Protein AF-A0A376VEA8-F1 (afdb_monomer)

Secondary structure (DSSP, 8-state):
--HHHHHHHHHHHHHHHHHHHHHHHHHHHHHT-HHHHHHHHHHHHHHHHHHHHHHHHHHHHHHHHHHHHT--HHHHHHHHHHHHHHHHHHHHHHHHHHHHHHTT-TTHHHHHHHHHHHHHHHHTS-----THHHHHHHHHHSTTT--

Structure (mmCIF, N/CA/C/O backbone):
data_AF-A0A376VEA8-F1
#
_entry.id   AF-A0A376VEA8-F1
#
loop_
_atom_site.group_PDB
_atom_site.id
_atom_site.type_symbol
_atom_site.label_atom_id
_atom_site.label_alt_id
_atom_site.label_comp_id
_atom_site.label_asym_id
_atom_site.label_entity_id
_atom_site.label_seq_id
_atom_site.pdbx_PDB_ins_code
_atom_site.Cartn_x
_atom_site.Cartn_y
_atom_site.Cartn_z
_atom_site.occupancy
_atom_site.B_iso_or_equiv
_atom_site.auth_seq_id
_atom_site.auth_comp_id
_atom_site.auth_asym_id
_atom_site.auth_atom_id
_atom_site.pdbx_PDB_model_num
ATOM 1 N N . MET A 1 1 ? 2.016 6.533 20.603 1.00 50.91 1 MET A N 1
ATOM 2 C CA . MET A 1 1 ? 3.055 7.188 19.781 1.00 50.91 1 MET A CA 1
ATOM 3 C C . MET A 1 1 ? 2.442 8.414 19.131 1.00 50.91 1 MET A C 1
ATOM 5 O O . MET A 1 1 ? 1.332 8.314 18.624 1.00 50.91 1 MET A O 1
ATOM 9 N N . THR A 1 2 ? 3.102 9.569 19.203 1.00 71.00 2 THR A N 1
ATOM 10 C CA . THR A 1 2 ? 2.600 10.813 18.597 1.00 71.00 2 THR A CA 1
ATOM 11 C C . THR A 1 2 ? 2.538 10.663 17.076 1.00 71.00 2 THR A C 1
ATOM 13 O O . THR A 1 2 ? 3.474 10.131 16.483 1.00 71.00 2 THR A O 1
ATOM 16 N N . MET A 1 3 ? 1.473 11.168 16.439 1.00 63.94 3 MET A N 1
ATOM 17 C CA . MET A 1 3 ? 1.253 11.129 14.977 1.00 63.94 3 MET A CA 1
ATOM 18 C C . MET A 1 3 ? 2.487 11.518 14.156 1.00 63.94 3 MET A C 1
ATOM 20 O O . MET A 1 3 ? 2.781 10.916 13.129 1.00 63.94 3 MET A O 1
ATOM 24 N N . LYS A 1 4 ? 3.247 12.497 14.654 1.00 68.69 4 LYS A N 1
ATOM 25 C CA . LYS A 1 4 ? 4.478 12.996 14.032 1.00 68.69 4 LYS A CA 1
ATOM 26 C C . LYS A 1 4 ? 5.575 11.931 13.937 1.00 68.69 4 LYS A C 1
ATOM 28 O O . LYS A 1 4 ? 6.300 11.886 12.955 1.00 68.69 4 LYS A O 1
ATOM 33 N N . GLN A 1 5 ? 5.682 11.067 14.941 1.00 73.06 5 GLN A N 1
ATOM 34 C CA . GLN A 1 5 ? 6.723 10.045 15.021 1.00 73.06 5 GLN A CA 1
ATOM 35 C C . GLN A 1 5 ? 6.391 8.855 14.113 1.00 73.06 5 GLN A C 1
ATOM 37 O O . GLN A 1 5 ? 7.259 8.361 13.406 1.00 73.06 5 GLN A O 1
ATOM 42 N N . ALA A 1 6 ? 5.119 8.454 14.067 1.00 68.94 6 ALA A N 1
ATOM 43 C CA . ALA A 1 6 ? 4.630 7.442 13.133 1.00 68.94 6 ALA A CA 1
ATOM 44 C C . ALA A 1 6 ? 4.777 7.883 11.664 1.00 68.94 6 ALA A C 1
ATOM 46 O O . ALA A 1 6 ? 5.249 7.112 10.831 1.00 68.94 6 ALA A O 1
ATOM 47 N N . ALA A 1 7 ? 4.444 9.143 11.362 1.00 75.44 7 ALA A N 1
ATOM 48 C CA . ALA A 1 7 ? 4.639 9.714 10.033 1.00 75.44 7 ALA A CA 1
ATOM 49 C C . ALA A 1 7 ? 6.125 9.777 9.645 1.00 75.44 7 ALA A C 1
ATOM 51 O O . ALA A 1 7 ? 6.470 9.426 8.521 1.00 75.44 7 ALA A O 1
ATOM 52 N N . ALA A 1 8 ? 7.008 10.157 10.577 1.00 82.94 8 ALA A N 1
ATOM 53 C CA . ALA A 1 8 ? 8.449 10.178 10.333 1.00 82.94 8 ALA A CA 1
ATOM 54 C C . ALA A 1 8 ? 8.997 8.782 9.997 1.00 82.94 8 ALA A C 1
ATOM 56 O O . ALA A 1 8 ? 9.738 8.640 9.031 1.00 82.94 8 ALA A O 1
ATOM 57 N N . TRP A 1 9 ? 8.589 7.743 10.734 1.00 78.75 9 TRP A N 1
ATOM 58 C CA . TRP A 1 9 ? 9.010 6.369 10.446 1.00 78.75 9 TRP A CA 1
ATOM 59 C C . TRP A 1 9 ? 8.500 5.871 9.090 1.00 78.75 9 TRP A C 1
ATOM 61 O O . TRP A 1 9 ? 9.283 5.326 8.321 1.00 78.75 9 TRP A O 1
ATOM 71 N N . SER A 1 10 ? 7.233 6.115 8.746 1.00 74.38 10 SER A N 1
ATOM 72 C CA . SER A 1 10 ? 6.700 5.760 7.422 1.00 74.38 10 SER A CA 1
ATOM 73 C C . SER A 1 10 ? 7.444 6.485 6.292 1.00 74.38 10 SER A C 1
ATOM 75 O O . SER A 1 10 ? 7.820 5.861 5.301 1.00 74.38 10 SER A O 1
ATOM 77 N N . LEU A 1 11 ? 7.745 7.775 6.473 1.00 84.44 11 LEU A N 1
ATOM 78 C CA . LEU A 1 11 ? 8.506 8.559 5.502 1.00 84.44 11 LEU A CA 1
ATOM 79 C C . LEU A 1 11 ? 9.921 8.001 5.303 1.00 84.44 11 LEU A C 1
ATOM 81 O O . LEU A 1 11 ? 10.384 7.929 4.167 1.00 84.44 11 LEU A O 1
ATOM 85 N N . VAL A 1 12 ? 10.595 7.580 6.378 1.00 88.50 12 VAL A N 1
ATOM 86 C CA . VAL A 1 12 ? 11.934 6.971 6.305 1.00 88.50 12 VAL A CA 1
ATOM 87 C C . VAL A 1 12 ? 11.912 5.716 5.432 1.00 88.50 12 VAL A C 1
ATOM 89 O O . VAL A 1 12 ? 12.736 5.599 4.530 1.00 88.50 12 VAL A O 1
ATOM 92 N N . TRP A 1 13 ? 10.946 4.818 5.632 1.00 84.06 13 TRP A N 1
ATOM 93 C CA . TRP A 1 13 ? 10.839 3.578 4.853 1.00 84.06 13 TRP A CA 1
ATOM 94 C C . TRP A 1 13 ? 10.481 3.814 3.382 1.00 84.06 13 TRP A C 1
ATOM 96 O O . TRP A 1 13 ? 11.050 3.172 2.494 1.00 84.06 13 TRP A O 1
ATOM 106 N N . VAL A 1 14 ? 9.585 4.765 3.104 1.00 86.81 14 VAL A N 1
ATOM 107 C CA . VAL A 1 14 ? 9.254 5.164 1.726 1.00 86.81 14 VAL A CA 1
ATOM 108 C C . VAL A 1 14 ? 10.476 5.772 1.041 1.00 86.81 14 VAL A C 1
ATOM 110 O O . VAL A 1 14 ? 10.823 5.378 -0.070 1.00 86.81 14 VAL A O 1
A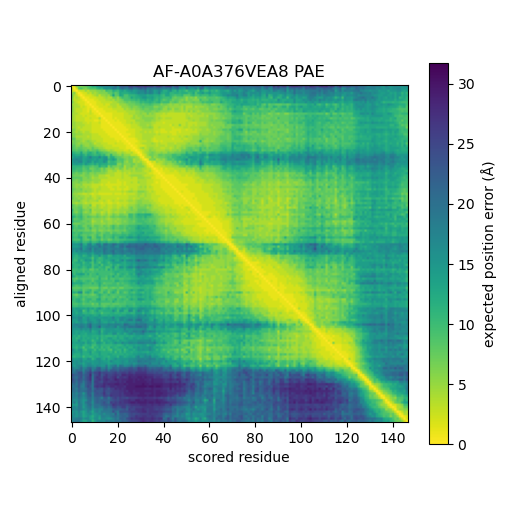TOM 113 N N . THR A 1 15 ? 11.178 6.678 1.721 1.00 88.06 15 THR A N 1
ATOM 114 C CA . THR A 1 15 ? 12.380 7.330 1.183 1.00 88.06 15 THR A CA 1
ATOM 115 C C . THR A 1 15 ? 13.491 6.315 0.934 1.00 88.06 15 THR A C 1
ATOM 117 O O . THR A 1 15 ? 14.127 6.362 -0.112 1.00 88.06 15 THR A O 1
ATOM 120 N N . LEU A 1 16 ? 13.690 5.352 1.839 1.00 91.38 16 LEU A N 1
ATOM 121 C CA . LEU A 1 16 ? 14.659 4.270 1.663 1.00 91.38 16 LEU A CA 1
ATOM 122 C C . LEU A 1 16 ? 14.338 3.409 0.432 1.00 91.38 16 LEU A C 1
ATOM 124 O O . LEU A 1 16 ? 15.235 3.092 -0.345 1.00 91.38 16 LEU A O 1
ATOM 128 N N . SER A 1 17 ? 13.061 3.083 0.221 1.00 88.25 17 SER A N 1
ATOM 129 C CA . SER A 1 17 ? 12.609 2.294 -0.935 1.00 88.25 17 SER A CA 1
ATOM 130 C C . SER A 1 17 ? 12.810 3.050 -2.255 1.00 88.25 17 SER A C 1
ATOM 132 O O . SER A 1 17 ? 13.251 2.470 -3.246 1.00 88.25 17 SER A O 1
ATOM 134 N N . LEU A 1 18 ? 12.548 4.361 -2.262 1.00 89.75 18 LEU A N 1
ATOM 135 C CA . LEU A 1 18 ? 12.784 5.228 -3.421 1.00 89.75 18 LEU A CA 1
ATOM 136 C C . LEU A 1 18 ? 14.276 5.425 -3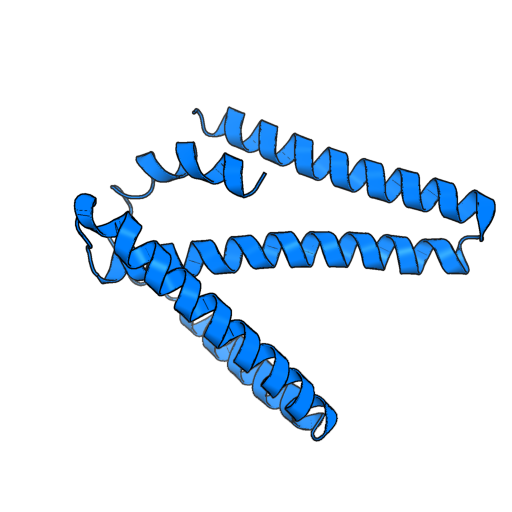.706 1.00 89.75 18 LEU A C 1
ATOM 138 O O . LEU A 1 18 ? 14.685 5.394 -4.864 1.00 89.75 18 LEU A O 1
ATOM 142 N N . LEU A 1 19 ? 15.101 5.582 -2.668 1.00 92.81 19 LEU A N 1
ATOM 143 C CA . LEU A 1 19 ? 16.556 5.657 -2.809 1.00 92.81 19 LEU A CA 1
ATOM 144 C C . LEU A 1 19 ? 17.124 4.359 -3.380 1.00 92.81 19 LEU A C 1
ATOM 146 O O . LEU A 1 19 ? 17.972 4.407 -4.266 1.00 92.81 19 LEU A O 1
ATOM 150 N N . PHE A 1 20 ? 16.627 3.207 -2.924 1.00 91.56 20 PHE A N 1
ATOM 151 C CA . PHE A 1 20 ? 16.996 1.921 -3.501 1.00 91.56 20 PHE A CA 1
ATOM 152 C C . PHE A 1 20 ? 16.582 1.825 -4.974 1.00 91.56 20 PHE A C 1
ATOM 154 O O . PHE A 1 20 ? 17.397 1.426 -5.796 1.00 91.56 20 PHE A O 1
ATOM 161 N N . ASN A 1 21 ? 15.366 2.247 -5.336 1.00 90.62 21 ASN A N 1
ATOM 162 C CA . ASN A 1 21 ? 14.924 2.261 -6.733 1.00 90.62 21 ASN A CA 1
ATOM 163 C C . ASN A 1 21 ? 15.793 3.174 -7.617 1.00 90.62 21 ASN A C 1
ATOM 165 O O . ASN A 1 21 ? 16.159 2.781 -8.722 1.00 90.62 21 ASN A O 1
ATOM 169 N N . ALA A 1 22 ? 16.180 4.351 -7.119 1.00 89.38 22 ALA A N 1
ATOM 170 C CA . ALA A 1 22 ? 17.071 5.269 -7.826 1.00 89.38 22 ALA A CA 1
ATOM 171 C C . ALA A 1 22 ? 18.497 4.708 -7.967 1.00 89.38 22 ALA A C 1
ATOM 173 O O . ALA A 1 22 ? 19.093 4.805 -9.038 1.00 89.38 22 ALA A O 1
ATOM 174 N N . ALA A 1 23 ? 19.032 4.078 -6.916 1.00 89.75 23 ALA A N 1
ATOM 175 C CA . ALA A 1 23 ? 20.330 3.408 -6.957 1.00 89.75 23 ALA A CA 1
ATOM 176 C C . ALA A 1 23 ? 20.316 2.201 -7.908 1.00 89.75 23 ALA A C 1
ATOM 178 O O . ALA A 1 23 ? 21.258 2.010 -8.674 1.00 89.75 23 ALA A O 1
ATOM 179 N N . PHE A 1 24 ? 19.229 1.428 -7.903 1.00 88.62 24 PHE A N 1
ATOM 180 C CA . PHE A 1 24 ? 18.985 0.331 -8.834 1.00 88.62 24 PHE A CA 1
ATOM 181 C C . PHE A 1 24 ? 18.944 0.852 -10.273 1.00 88.62 24 PHE A C 1
ATOM 183 O O . PHE A 1 24 ? 19.692 0.374 -11.116 1.00 88.62 24 PHE A O 1
ATOM 190 N N . TRP A 1 25 ? 18.184 1.912 -10.550 1.00 87.81 25 TRP A N 1
ATOM 191 C CA . TRP A 1 25 ? 18.173 2.548 -11.868 1.00 87.81 25 TRP A CA 1
ATOM 192 C C . TRP A 1 25 ? 19.569 3.028 -12.296 1.00 87.81 25 TRP A C 1
ATOM 194 O O . TRP A 1 25 ? 20.012 2.708 -13.394 1.00 87.81 25 TRP A O 1
ATOM 204 N N . TRP A 1 26 ? 20.315 3.717 -11.425 1.00 87.06 26 TRP A N 1
ATOM 205 C CA . TRP A 1 26 ? 21.690 4.149 -11.717 1.00 87.06 26 TRP A CA 1
ATOM 206 C C . TRP A 1 26 ? 22.663 3.000 -11.972 1.00 87.06 26 TRP A C 1
ATOM 208 O O . TRP A 1 26 ? 23.565 3.149 -12.799 1.00 87.06 26 TRP A O 1
ATOM 218 N N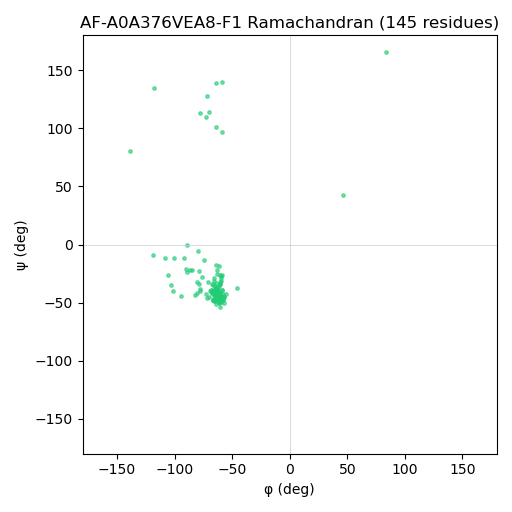 . TYR A 1 27 ? 22.503 1.875 -11.278 1.00 88.44 27 TYR A N 1
ATOM 219 C CA . TYR A 1 27 ? 23.300 0.678 -11.519 1.00 88.44 27 TYR A CA 1
ATOM 220 C C . TYR A 1 27 ? 22.988 0.088 -12.900 1.00 88.44 27 TYR A C 1
ATOM 222 O O . TYR A 1 27 ? 23.901 -0.126 -13.694 1.00 88.44 27 TYR A O 1
ATOM 230 N N . LEU A 1 28 ? 21.705 -0.068 -13.238 1.00 83.06 28 LEU A N 1
ATOM 231 C CA . LEU A 1 28 ? 21.290 -0.659 -14.511 1.00 83.06 28 LEU A CA 1
ATOM 232 C C . LEU A 1 28 ? 21.560 0.241 -15.720 1.00 83.06 28 LEU A C 1
ATOM 234 O O . LEU A 1 28 ? 21.896 -0.259 -16.793 1.00 83.06 28 LEU A O 1
ATOM 238 N N . VAL A 1 29 ? 21.493 1.565 -15.558 1.00 83.06 29 VAL A N 1
ATOM 239 C CA . VAL A 1 29 ? 21.903 2.514 -16.606 1.00 83.06 29 VAL A CA 1
ATOM 240 C C . VAL A 1 29 ? 23.381 2.337 -16.967 1.00 83.06 29 VAL A C 1
ATOM 242 O O . VAL A 1 29 ? 23.732 2.514 -18.133 1.00 83.06 29 VAL A O 1
ATOM 245 N N . GLN A 1 30 ? 24.236 1.986 -16.000 1.00 82.69 30 GLN A N 1
ATOM 246 C CA . GLN A 1 30 ? 25.671 1.789 -16.225 1.00 82.69 30 GLN A CA 1
ATOM 247 C C . GLN A 1 30 ? 26.011 0.422 -16.833 1.00 82.69 30 GLN A C 1
ATOM 249 O O . GLN A 1 30 ? 26.977 0.341 -17.588 1.00 82.69 30 GLN A O 1
ATOM 254 N N . THR A 1 31 ? 25.251 -0.636 -16.529 1.00 80.31 31 THR A N 1
ATOM 255 C CA . THR A 1 31 ? 25.551 -2.003 -16.997 1.00 80.31 31 THR A CA 1
ATOM 256 C C . THR A 1 31 ? 24.823 -2.393 -18.284 1.00 80.31 31 THR A C 1
ATOM 258 O O . THR A 1 31 ? 25.433 -2.969 -19.176 1.00 80.31 31 THR A O 1
ATOM 261 N N . GLU A 1 32 ? 23.531 -2.077 -18.391 1.00 75.06 32 GLU A N 1
ATOM 262 C CA . GLU A 1 32 ? 22.617 -2.600 -19.427 1.00 75.06 32 GLU A CA 1
ATOM 263 C C . GLU A 1 32 ? 22.042 -1.478 -20.321 1.00 75.06 32 GLU A C 1
ATOM 265 O O . GLU A 1 32 ? 21.414 -1.731 -21.350 1.00 75.06 32 GLU A O 1
ATOM 270 N N . GLY A 1 33 ? 22.268 -0.212 -19.946 1.00 78.69 33 GLY A N 1
ATOM 271 C CA . GLY A 1 33 ? 21.780 0.967 -20.659 1.00 78.69 33 GLY A CA 1
ATOM 272 C C . GLY A 1 33 ? 20.338 1.362 -20.309 1.00 78.69 33 GLY A C 1
ATOM 273 O O . GLY A 1 33 ? 19.563 0.614 -19.710 1.00 78.69 33 GLY A O 1
ATOM 274 N N . ARG A 1 34 ? 19.950 2.588 -20.692 1.00 77.81 34 ARG A N 1
ATOM 275 C CA . ARG A 1 34 ? 18.650 3.192 -20.317 1.00 77.81 34 ARG A CA 1
ATOM 276 C C . ARG A 1 34 ? 17.431 2.410 -20.813 1.00 77.81 34 ARG A C 1
ATOM 278 O O . ARG A 1 34 ? 16.428 2.355 -20.114 1.00 77.81 34 ARG A O 1
ATOM 285 N N . ALA A 1 35 ? 17.542 1.759 -21.973 1.00 79.19 35 ALA A N 1
ATOM 286 C CA . ALA A 1 35 ? 16.450 0.988 -22.574 1.00 79.19 35 ALA A CA 1
ATOM 287 C C . ALA A 1 35 ? 15.965 -0.178 -21.691 1.00 79.19 35 ALA A C 1
ATOM 289 O O . ALA A 1 35 ? 14.811 -0.585 -21.791 1.00 79.19 35 ALA A O 1
ATOM 290 N N . VAL A 1 36 ? 16.841 -0.696 -20.828 1.00 79.62 36 VAL A N 1
ATOM 291 C CA . VAL A 1 36 ? 16.569 -1.817 -19.922 1.00 79.62 36 VAL A CA 1
ATOM 292 C C . VAL A 1 36 ? 16.301 -1.286 -18.506 1.00 79.62 36 VAL A C 1
ATOM 294 O O . VAL A 1 36 ? 15.325 -1.682 -17.869 1.00 79.62 36 VAL A O 1
ATOM 297 N N . ALA A 1 37 ? 17.063 -0.276 -18.071 1.00 80.56 37 ALA A N 1
ATOM 298 C CA . ALA A 1 37 ? 16.930 0.334 -16.749 1.00 80.56 37 ALA A CA 1
ATOM 299 C C . ALA A 1 37 ? 15.567 1.007 -16.490 1.00 80.56 37 ALA A C 1
ATOM 301 O O . ALA A 1 37 ? 15.002 0.841 -15.407 1.00 80.56 37 ALA A O 1
ATOM 302 N N . ASP A 1 38 ? 15.026 1.751 -17.461 1.00 83.56 38 ASP A N 1
ATOM 303 C CA . ASP A 1 38 ? 13.752 2.470 -17.313 1.00 83.56 38 ASP A CA 1
ATOM 304 C C . ASP A 1 38 ? 12.563 1.526 -17.020 1.00 83.56 38 ASP A C 1
ATOM 306 O O . ASP A 1 38 ? 11.889 1.715 -15.999 1.00 83.56 38 ASP A O 1
ATOM 310 N N . PRO A 1 39 ? 12.292 0.475 -17.829 1.00 88.56 39 PRO A N 1
ATOM 311 C CA . PRO A 1 39 ? 11.169 -0.424 -17.566 1.00 88.56 39 PRO A CA 1
ATOM 312 C C . PRO A 1 39 ? 11.331 -1.235 -16.273 1.00 88.56 39 PRO A C 1
ATOM 314 O O . PRO A 1 39 ? 10.338 -1.528 -15.611 1.00 88.56 39 PRO A O 1
ATOM 317 N N . GLN A 1 40 ? 12.555 -1.575 -15.866 1.00 86.94 40 GLN A N 1
ATOM 318 C CA . GLN A 1 40 ? 12.795 -2.369 -14.655 1.00 86.94 40 GLN A CA 1
ATOM 319 C C . GLN A 1 40 ? 12.685 -1.536 -13.377 1.00 86.94 40 GLN A C 1
ATOM 321 O O . GLN A 1 40 ? 12.117 -2.001 -12.387 1.00 86.94 40 GLN A O 1
ATOM 326 N N . ALA A 1 41 ? 13.157 -0.287 -13.401 1.00 88.00 41 ALA A N 1
ATOM 327 C CA . ALA A 1 41 ? 12.933 0.646 -12.304 1.00 88.00 41 ALA A CA 1
ATOM 328 C C . ALA A 1 41 ? 11.434 0.934 -12.123 1.00 88.00 41 ALA A C 1
ATOM 330 O O . ALA A 1 41 ? 10.946 0.935 -10.990 1.00 88.00 41 ALA A O 1
ATOM 331 N N . LEU A 1 42 ? 10.687 1.089 -13.225 1.00 90.25 42 LEU A N 1
ATOM 332 C CA . LEU A 1 42 ? 9.229 1.221 -13.192 1.00 90.25 42 LEU A CA 1
ATOM 333 C C . LEU A 1 42 ? 8.541 -0.048 -12.675 1.00 90.25 42 LEU A C 1
ATOM 335 O O . LEU A 1 42 ? 7.621 0.058 -11.866 1.00 90.25 42 LEU A O 1
ATOM 339 N N . ALA A 1 43 ? 8.987 -1.241 -13.074 1.00 91.06 43 ALA A N 1
ATOM 340 C CA . ALA A 1 43 ? 8.447 -2.504 -12.567 1.00 91.06 43 ALA A CA 1
ATOM 341 C C . ALA A 1 43 ? 8.651 -2.653 -11.047 1.00 91.06 43 ALA A C 1
ATOM 343 O O . ALA A 1 43 ? 7.723 -3.031 -10.334 1.00 91.06 43 ALA A O 1
ATOM 344 N N . PHE A 1 44 ? 9.825 -2.281 -10.524 1.00 91.38 44 PHE A N 1
ATOM 345 C CA . PHE A 1 44 ? 10.071 -2.274 -9.079 1.00 91.38 44 PHE A CA 1
ATOM 346 C C . PHE A 1 44 ? 9.170 -1.269 -8.350 1.00 91.38 44 PHE A C 1
ATOM 348 O O . PHE A 1 44 ? 8.548 -1.604 -7.343 1.00 91.38 44 PHE A O 1
ATOM 355 N N . LEU A 1 45 ? 9.074 -0.037 -8.861 1.00 92.38 45 LEU A N 1
ATOM 356 C CA . LEU A 1 45 ? 8.277 1.013 -8.229 1.00 92.38 45 LEU A CA 1
ATOM 357 C C . LEU A 1 45 ? 6.781 0.671 -8.234 1.00 92.38 45 LEU A C 1
ATOM 359 O O . LEU A 1 45 ? 6.100 0.844 -7.224 1.00 92.38 45 LEU A O 1
ATOM 363 N N . THR A 1 46 ? 6.274 0.167 -9.358 1.00 93.06 46 THR A N 1
ATOM 364 C CA . THR A 1 46 ? 4.881 -0.282 -9.480 1.00 93.06 46 THR A CA 1
ATOM 365 C C . THR A 1 46 ? 4.601 -1.473 -8.569 1.00 93.06 46 THR A C 1
ATOM 367 O O . THR A 1 46 ? 3.587 -1.454 -7.877 1.00 93.06 46 THR A O 1
ATOM 370 N N . GLY A 1 47 ? 5.515 -2.444 -8.476 1.00 91.31 47 GLY A N 1
ATOM 371 C CA . GLY A 1 47 ? 5.431 -3.546 -7.516 1.00 91.31 47 GLY A CA 1
ATOM 372 C C . GLY A 1 47 ? 5.339 -3.056 -6.068 1.00 91.31 47 GLY A C 1
ATOM 373 O O . GLY A 1 47 ? 4.397 -3.411 -5.361 1.00 91.31 47 GLY A O 1
ATOM 374 N N . TYR A 1 48 ? 6.236 -2.155 -5.657 1.00 90.12 48 TYR A N 1
ATOM 375 C CA . TYR A 1 48 ? 6.223 -1.558 -4.317 1.00 90.12 48 TYR A CA 1
ATOM 376 C C . TYR A 1 48 ? 4.907 -0.822 -4.011 1.00 90.12 48 TYR A C 1
ATOM 378 O O . TYR A 1 48 ? 4.315 -1.007 -2.944 1.00 90.12 48 TYR A O 1
ATOM 386 N N . LEU A 1 49 ? 4.412 -0.005 -4.951 1.00 90.06 49 LEU A N 1
ATOM 387 C CA . LEU A 1 49 ? 3.130 0.692 -4.798 1.00 90.06 49 LEU A CA 1
ATOM 388 C C . LEU A 1 49 ? 1.962 -0.290 -4.674 1.00 90.06 49 LEU A C 1
ATOM 390 O O . LEU A 1 49 ? 1.080 -0.082 -3.837 1.00 90.06 49 LEU A O 1
ATOM 394 N N . ILE A 1 50 ? 1.952 -1.345 -5.492 1.00 89.88 50 ILE A N 1
ATOM 395 C CA . ILE A 1 50 ? 0.918 -2.377 -5.452 1.00 89.88 50 ILE A CA 1
ATOM 396 C C . ILE A 1 50 ? 0.932 -3.059 -4.089 1.00 89.88 50 ILE A C 1
ATOM 398 O O . ILE A 1 50 ? -0.115 -3.097 -3.456 1.00 89.88 50 ILE A O 1
ATOM 402 N N . GLU A 1 51 ? 2.082 -3.516 -3.591 1.00 89.31 51 GLU A N 1
ATOM 403 C CA . GLU A 1 51 ? 2.1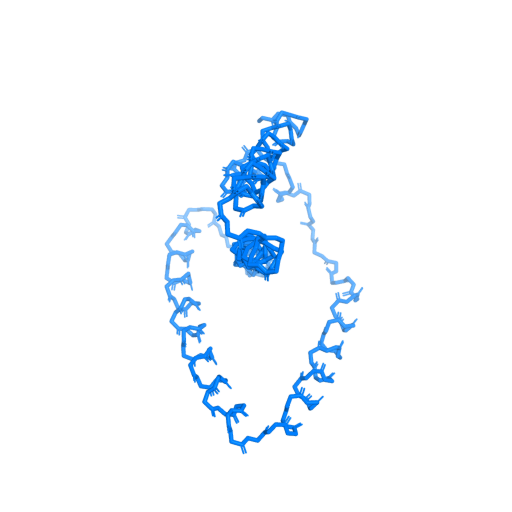99 -4.166 -2.277 1.00 89.31 51 GLU A CA 1
ATOM 404 C C . GLU A 1 51 ? 1.686 -3.279 -1.136 1.00 89.31 51 GLU A C 1
ATOM 406 O O . GLU A 1 51 ? 0.905 -3.726 -0.289 1.00 89.31 51 GLU A O 1
ATOM 411 N N . LYS A 1 52 ? 2.064 -1.995 -1.129 1.00 84.50 52 LYS A N 1
ATOM 412 C CA . LYS A 1 52 ? 1.607 -1.050 -0.101 1.00 84.50 52 LYS A CA 1
ATOM 413 C C . LYS A 1 52 ? 0.109 -0.762 -0.208 1.00 84.50 52 LYS A C 1
ATOM 415 O O . LYS A 1 52 ? -0.579 -0.749 0.813 1.00 84.50 52 LYS A O 1
ATOM 420 N N . SER A 1 53 ? -0.429 -0.601 -1.417 1.00 84.94 53 SER A N 1
ATOM 421 C CA . SER A 1 53 ? -1.873 -0.440 -1.637 1.00 84.94 53 SER A CA 1
ATOM 422 C C . SER A 1 53 ? -2.653 -1.687 -1.196 1.00 84.94 53 SER A C 1
ATOM 424 O O . SER A 1 53 ? -3.688 -1.578 -0.536 1.00 84.94 53 SER A O 1
ATOM 426 N N . LEU A 1 54 ? -2.097 -2.873 -1.462 1.00 84.62 54 LEU A N 1
ATOM 427 C CA . LEU A 1 54 ? -2.654 -4.176 -1.110 1.00 84.62 54 LEU A CA 1
ATOM 428 C C . LEU A 1 54 ? -2.866 -4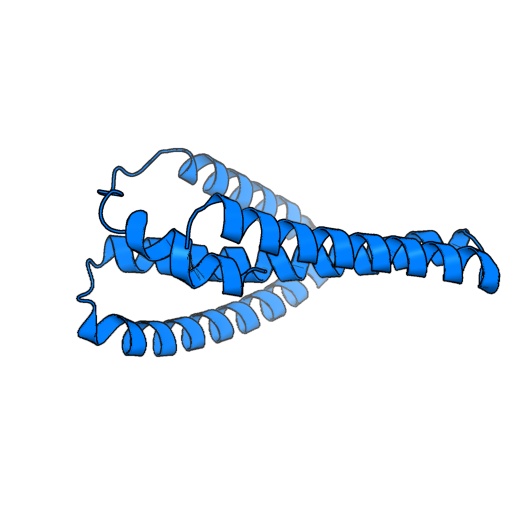.348 0.403 1.00 84.62 54 LEU A C 1
ATOM 430 O O . LEU A 1 54 ? -3.858 -4.949 0.833 1.00 84.62 54 LEU A O 1
ATOM 434 N N . ALA A 1 55 ? -1.914 -3.842 1.192 1.00 83.62 55 ALA A N 1
ATOM 435 C CA . ALA A 1 55 ? -1.942 -3.867 2.649 1.00 83.62 55 ALA A CA 1
ATOM 436 C C . ALA A 1 55 ? -2.967 -2.873 3.224 1.00 83.62 55 ALA A C 1
ATOM 438 O O . ALA A 1 55 ? -3.723 -3.224 4.134 1.00 83.62 55 ALA A O 1
ATOM 439 N N . VAL A 1 56 ? -3.037 -1.658 2.666 1.00 80.94 56 VAL A N 1
ATOM 440 C CA . VAL A 1 56 ? -3.987 -0.614 3.094 1.00 80.94 56 VAL A CA 1
ATOM 441 C C . VAL A 1 56 ? -5.434 -1.029 2.816 1.00 80.94 56 VAL A C 1
ATOM 443 O O . VAL A 1 56 ? -6.288 -0.872 3.690 1.00 80.94 56 VAL A O 1
ATOM 446 N N . ASP A 1 57 ? -5.696 -1.616 1.646 1.00 80.94 57 ASP A N 1
ATOM 447 C CA . ASP A 1 57 ? -7.014 -2.129 1.250 1.00 80.94 57 ASP A CA 1
ATOM 448 C C . ASP A 1 57 ? -7.548 -3.166 2.252 1.00 80.94 57 ASP A C 1
ATOM 450 O O . ASP A 1 57 ? -8.676 -3.063 2.741 1.00 80.94 57 ASP A O 1
ATOM 454 N N . ASN A 1 58 ? -6.689 -4.103 2.673 1.00 82.56 58 ASN A N 1
ATOM 455 C CA . ASN A 1 58 ? -7.056 -5.107 3.671 1.00 82.56 58 ASN A CA 1
ATOM 456 C C . ASN A 1 58 ? -7.444 -4.481 5.015 1.00 82.56 58 ASN A C 1
ATOM 458 O O . ASN A 1 58 ? -8.492 -4.807 5.569 1.00 82.56 58 ASN A O 1
ATOM 462 N N . VAL A 1 59 ? -6.622 -3.576 5.552 1.00 78.19 59 VAL A N 1
ATOM 463 C CA . VAL A 1 59 ? -6.873 -2.949 6.863 1.00 78.19 59 VAL A CA 1
ATOM 464 C C . VAL A 1 59 ? -8.143 -2.092 6.846 1.00 78.19 59 VAL A C 1
ATOM 466 O O . VAL A 1 59 ? -8.889 -2.066 7.829 1.00 78.19 59 VAL A O 1
ATOM 469 N N . PHE A 1 60 ? -8.420 -1.422 5.728 1.00 78.19 60 PHE A N 1
ATOM 470 C CA . PHE A 1 60 ? -9.594 -0.571 5.576 1.00 78.19 60 PHE A CA 1
ATOM 471 C C . PHE A 1 60 ? -10.915 -1.358 5.622 1.00 78.19 60 PHE A C 1
ATOM 473 O O . PHE A 1 60 ? -11.863 -0.942 6.293 1.00 78.19 60 PHE A O 1
ATOM 480 N N . VAL A 1 61 ? -10.974 -2.534 4.991 1.00 78.88 61 VAL A N 1
ATOM 481 C CA . VAL A 1 61 ? -12.155 -3.413 5.062 1.00 78.88 61 VAL A CA 1
ATOM 482 C C . VAL A 1 61 ? -12.440 -3.848 6.504 1.00 78.88 61 VAL A C 1
ATOM 484 O O . VAL A 1 61 ? -13.586 -3.778 6.955 1.00 78.88 61 VAL A O 1
ATOM 487 N N . TRP A 1 62 ? -11.406 -4.220 7.269 1.00 74.81 62 TRP A N 1
ATOM 488 C CA . TRP A 1 62 ? -11.562 -4.611 8.678 1.00 74.81 62 TRP A CA 1
ATOM 489 C C . TRP A 1 62 ? -12.096 -3.479 9.553 1.00 74.81 62 TRP A C 1
ATOM 491 O O . TRP A 1 62 ? -12.942 -3.707 10.418 1.00 74.81 62 TRP A O 1
ATOM 501 N N . LEU A 1 63 ? -11.642 -2.253 9.303 1.00 70.25 63 LEU A N 1
ATOM 502 C CA . LEU A 1 63 ? -12.125 -1.056 9.985 1.00 70.25 63 LEU A CA 1
ATOM 503 C C . LEU A 1 63 ? -13.622 -0.828 9.786 1.00 70.25 63 LEU A C 1
ATOM 505 O O . LEU A 1 63 ? -14.351 -0.628 10.762 1.00 70.25 63 LEU A O 1
ATOM 509 N N . MET A 1 64 ? -14.082 -0.886 8.534 1.00 70.75 64 MET A N 1
ATOM 510 C CA . MET A 1 64 ? -15.502 -0.737 8.215 1.00 70.75 64 MET A CA 1
ATOM 511 C C . MET A 1 64 ? -16.335 -1.844 8.867 1.00 70.75 64 MET A C 1
ATOM 513 O O . MET A 1 64 ? -17.371 -1.560 9.467 1.00 70.75 64 MET A O 1
ATOM 517 N N . LEU A 1 65 ? -15.851 -3.089 8.822 1.00 76.75 65 LEU A N 1
ATOM 518 C CA . LEU A 1 65 ? -16.549 -4.248 9.376 1.00 76.75 65 LEU A CA 1
ATOM 519 C C . LEU A 1 65 ? -16.700 -4.158 10.902 1.00 76.75 65 LEU A C 1
ATOM 521 O O . LEU A 1 65 ? -17.802 -4.331 11.424 1.00 76.75 65 LEU A O 1
ATOM 525 N N . PHE A 1 66 ? -15.631 -3.842 11.640 1.00 69.19 66 PHE A N 1
ATOM 526 C CA . PHE A 1 66 ? -15.720 -3.706 13.099 1.00 69.19 66 PHE A CA 1
ATOM 527 C C . PHE A 1 66 ? -16.550 -2.512 13.537 1.00 69.19 66 PHE A C 1
ATOM 529 O O . PHE A 1 66 ? -17.241 -2.597 14.554 1.00 69.19 66 PHE A O 1
ATOM 536 N N . SER A 1 67 ? -16.500 -1.419 12.775 1.00 67.12 67 SER A N 1
ATOM 537 C CA . SER A 1 67 ? -17.349 -0.272 13.057 1.00 67.12 67 SER A CA 1
ATOM 538 C C . SER A 1 67 ? -18.824 -0.594 12.824 1.00 67.12 67 SER A C 1
ATOM 540 O O . SER A 1 67 ? -19.662 -0.079 13.557 1.00 67.12 67 SER A O 1
ATOM 542 N N . TYR A 1 68 ? -19.149 -1.428 11.833 1.00 71.75 68 TYR A N 1
ATOM 543 C CA . TYR A 1 68 ? -20.524 -1.834 11.539 1.00 71.75 68 TYR A CA 1
ATOM 544 C C . TYR A 1 68 ? -21.098 -2.757 12.620 1.00 71.75 68 TYR A C 1
ATOM 546 O O . TYR A 1 68 ? -22.202 -2.532 13.106 1.00 71.75 68 TYR A O 1
ATOM 554 N N . PHE A 1 69 ? -20.330 -3.757 13.060 1.00 68.75 69 PHE A N 1
ATOM 555 C CA . PHE A 1 69 ? -20.810 -4.766 14.011 1.00 68.75 69 PHE A CA 1
ATOM 556 C C . PHE A 1 69 ? -20.614 -4.409 15.496 1.00 68.75 69 PHE A C 1
ATOM 558 O O . PHE A 1 69 ? -20.996 -5.200 16.353 1.00 68.75 69 PHE A O 1
ATOM 565 N N . SER A 1 70 ? -20.030 -3.247 15.828 1.00 70.81 70 SER A N 1
ATOM 566 C CA . SER A 1 70 ? -19.799 -2.790 17.217 1.00 70.81 70 SER A CA 1
ATOM 567 C C . SER A 1 70 ? -19.202 -3.879 18.135 1.00 70.81 70 SER A C 1
ATOM 569 O O . SER A 1 70 ? -19.626 -4.067 19.275 1.00 70.81 70 SER A O 1
ATOM 571 N N . VAL A 1 71 ? -18.226 -4.639 17.623 1.00 65.12 71 VAL A N 1
ATOM 572 C CA . VAL A 1 71 ? -17.740 -5.877 18.262 1.00 65.12 71 VAL A CA 1
ATOM 573 C C . VAL A 1 71 ? -16.914 -5.581 19.531 1.00 65.12 71 VAL A C 1
ATOM 575 O O . VAL A 1 71 ? -15.920 -4.846 19.444 1.00 65.12 71 VAL A O 1
ATOM 578 N N . PRO A 1 72 ? -17.231 -6.198 20.693 1.00 68.75 72 PRO A N 1
ATOM 579 C CA . PRO A 1 72 ? -16.466 -6.040 21.930 1.00 68.75 72 PRO A CA 1
ATOM 580 C C . PRO A 1 72 ? -14.995 -6.469 21.783 1.00 68.75 72 PRO A C 1
ATOM 582 O O . PRO A 1 72 ? -14.682 -7.499 21.181 1.00 68.75 72 PRO A O 1
ATOM 585 N N . ALA A 1 73 ? -14.075 -5.713 22.395 1.00 67.69 73 ALA A N 1
ATOM 586 C CA . ALA A 1 73 ? -12.624 -5.865 22.215 1.00 67.69 73 ALA A CA 1
ATOM 587 C C . ALA A 1 73 ? -12.058 -7.254 22.579 1.00 67.69 73 ALA A C 1
ATOM 589 O O . ALA A 1 73 ? -11.053 -7.670 22.005 1.00 67.69 73 ALA A O 1
ATOM 590 N N . ALA A 1 74 ? -12.711 -7.993 23.480 1.00 74.75 74 ALA A N 1
ATOM 591 C CA . ALA A 1 74 ? -12.282 -9.333 23.886 1.00 74.75 74 ALA A CA 1
ATOM 592 C C . ALA A 1 74 ? -12.372 -10.373 22.750 1.00 74.75 74 ALA A C 1
ATOM 594 O O . ALA A 1 74 ? -11.588 -11.321 22.717 1.00 74.75 74 ALA A O 1
ATOM 595 N N . LEU A 1 75 ? -13.297 -10.192 21.799 1.00 74.31 75 LEU A N 1
ATOM 596 C CA . LEU A 1 75 ? -13.533 -11.133 20.695 1.00 74.31 75 LEU A CA 1
ATOM 597 C C . LEU A 1 75 ? -12.890 -10.689 19.371 1.00 74.31 75 LEU A C 1
ATOM 599 O O . LEU A 1 75 ? -12.759 -11.503 18.455 1.00 74.31 75 LEU A O 1
ATOM 603 N N . GLN A 1 76 ? -12.419 -9.438 19.282 1.00 69.31 76 GLN A N 1
ATOM 604 C CA . GLN A 1 76 ? -11.882 -8.852 18.047 1.00 69.31 76 GLN A CA 1
ATOM 605 C C . GLN A 1 76 ? -10.746 -9.677 17.435 1.00 69.31 76 GLN A C 1
ATOM 607 O O . GLN A 1 76 ? -10.761 -9.908 16.233 1.00 69.31 76 GLN A O 1
ATOM 612 N N . ARG A 1 77 ? -9.800 -10.193 18.235 1.00 74.25 77 ARG A N 1
ATOM 613 C CA . ARG A 1 77 ? -8.665 -10.976 17.705 1.00 74.25 77 ARG A CA 1
ATOM 614 C C . ARG A 1 77 ? -9.115 -12.265 17.008 1.00 74.25 77 ARG A C 1
ATOM 616 O O . ARG A 1 77 ? -8.565 -12.605 15.969 1.00 74.25 77 ARG A O 1
ATOM 623 N N . ARG A 1 78 ? -10.100 -12.983 17.560 1.00 78.19 78 ARG A N 1
ATOM 624 C CA . ARG A 1 78 ? -10.571 -14.255 16.980 1.00 78.19 78 ARG A CA 1
ATOM 625 C C . ARG A 1 78 ? -11.351 -14.010 15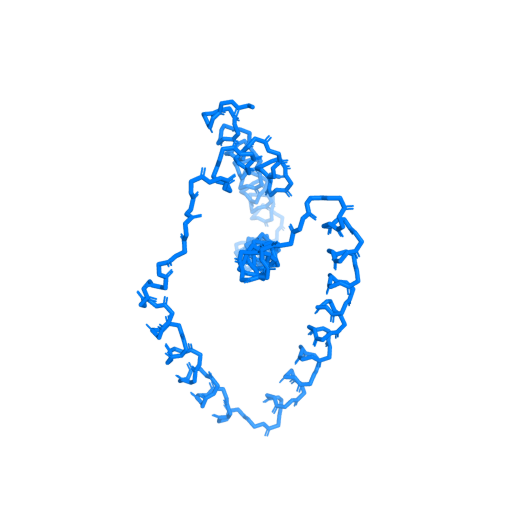.693 1.00 78.19 78 ARG A C 1
ATOM 627 O O . ARG A 1 78 ? -11.076 -14.654 14.688 1.00 78.19 78 ARG A O 1
ATOM 634 N N . VAL A 1 79 ? -12.263 -13.039 15.713 1.00 78.81 79 VAL A N 1
ATOM 635 C CA . VAL A 1 79 ? -13.054 -12.656 14.534 1.00 78.81 79 VAL A CA 1
ATOM 636 C C . VAL A 1 79 ? -12.155 -12.105 13.422 1.00 78.81 79 VAL A C 1
ATOM 638 O O . VAL A 1 79 ? -12.348 -12.461 12.265 1.00 78.81 79 VAL A O 1
ATOM 641 N N . LEU A 1 80 ? -11.130 -11.315 13.769 1.00 79.12 80 LEU A N 1
ATOM 642 C CA . LEU A 1 80 ? -10.149 -10.798 12.812 1.00 79.12 80 LEU A CA 1
ATOM 643 C C . LEU A 1 80 ? -9.421 -11.933 12.086 1.00 79.12 80 LEU A C 1
ATOM 645 O O . LEU A 1 80 ? -9.298 -11.887 10.873 1.00 79.12 80 LEU A O 1
ATOM 649 N N . VAL A 1 81 ? -8.953 -12.957 12.803 1.00 81.00 81 VAL A N 1
ATOM 650 C CA . VAL A 1 81 ? -8.180 -14.049 12.187 1.00 81.00 81 VAL A CA 1
ATOM 651 C C . VAL A 1 81 ? -9.039 -14.868 11.223 1.00 81.00 81 VAL A C 1
ATOM 653 O O . VAL A 1 81 ? -8.623 -15.089 10.088 1.00 81.00 81 VAL A O 1
ATOM 656 N N . TYR A 1 82 ? -10.248 -15.270 11.630 1.00 84.44 82 TYR A N 1
ATOM 657 C CA . TYR A 1 82 ? -11.159 -16.007 10.743 1.00 84.44 82 TYR A CA 1
ATOM 658 C C . TYR A 1 82 ? -11.599 -15.168 9.544 1.00 84.44 82 TYR A C 1
ATOM 660 O O . TYR A 1 82 ? -11.697 -15.673 8.427 1.00 84.44 82 TYR A O 1
ATOM 668 N N . GLY A 1 83 ? -11.815 -13.874 9.769 1.00 83.50 83 GLY A N 1
ATOM 669 C CA . GLY A 1 83 ? -12.158 -12.940 8.719 1.00 83.50 83 GLY A CA 1
ATOM 670 C C . GLY A 1 83 ? -11.023 -12.739 7.709 1.00 83.50 83 GLY A C 1
ATOM 671 O O . GLY A 1 83 ? -11.266 -12.835 6.510 1.00 83.50 83 GLY A O 1
ATOM 672 N N . VAL A 1 84 ? -9.792 -12.486 8.168 1.00 83.81 84 VAL A N 1
ATOM 673 C CA . VAL A 1 84 ? -8.612 -12.296 7.303 1.00 83.81 84 VAL A CA 1
ATOM 674 C C . VAL A 1 84 ? -8.357 -13.553 6.481 1.00 83.81 84 VAL A C 1
ATOM 676 O O . VAL A 1 84 ? -8.140 -13.452 5.277 1.00 83.81 84 VAL A O 1
ATOM 679 N N . LEU A 1 85 ? -8.456 -14.736 7.096 1.00 88.06 85 LEU A N 1
ATOM 680 C CA . LEU A 1 85 ? -8.353 -16.008 6.380 1.00 88.06 85 LEU A CA 1
ATOM 681 C C . LEU A 1 85 ? -9.408 -16.119 5.271 1.00 88.06 85 LEU A C 1
ATOM 683 O O . LEU A 1 85 ? -9.059 -16.416 4.131 1.00 88.06 85 LEU A O 1
ATOM 687 N N . GLY A 1 86 ? -10.675 -15.816 5.570 1.00 88.12 86 GLY A N 1
ATOM 688 C CA . GLY A 1 86 ? -11.744 -15.815 4.568 1.00 88.12 86 GLY A CA 1
ATOM 689 C C . GLY A 1 86 ? -11.527 -14.787 3.452 1.00 88.12 86 GLY A C 1
ATOM 690 O O . GLY A 1 86 ? -11.709 -15.104 2.278 1.00 88.12 86 GLY A O 1
ATOM 691 N N . ALA A 1 87 ? -11.081 -13.577 3.798 1.00 85.44 87 ALA A N 1
ATOM 692 C CA . ALA A 1 87 ? -10.811 -12.505 2.843 1.00 85.44 87 ALA A CA 1
ATOM 693 C C . ALA A 1 87 ? -9.650 -12.847 1.900 1.00 85.44 87 ALA A C 1
ATOM 695 O O . ALA A 1 87 ? -9.766 -12.634 0.696 1.00 85.44 87 ALA A O 1
ATOM 696 N N . ILE A 1 88 ? -8.557 -13.423 2.411 1.00 87.94 88 ILE A N 1
ATOM 697 C CA . ILE A 1 88 ? -7.422 -13.869 1.588 1.00 87.94 88 ILE A CA 1
ATOM 698 C C . ILE A 1 88 ? -7.861 -14.974 0.620 1.00 87.94 88 ILE A C 1
ATOM 700 O O . ILE A 1 88 ? -7.497 -14.928 -0.556 1.00 87.94 88 ILE A O 1
ATOM 704 N N . VAL A 1 89 ? -8.674 -15.934 1.075 1.00 92.25 89 VAL A N 1
ATOM 705 C CA . VAL A 1 89 ? -9.187 -17.017 0.219 1.00 92.25 89 VAL A CA 1
ATOM 706 C C . VAL A 1 89 ? -10.093 -16.464 -0.880 1.00 92.25 89 VAL A C 1
ATOM 708 O O . VAL A 1 89 ? -9.852 -16.730 -2.058 1.00 92.25 89 VAL A O 1
ATOM 711 N N . LEU A 1 90 ? -11.082 -15.638 -0.522 1.00 88.50 90 LEU A N 1
ATOM 712 C CA . LEU A 1 90 ? -11.981 -15.003 -1.487 1.00 88.50 90 LEU A CA 1
ATOM 713 C C . LEU A 1 90 ? -11.200 -14.162 -2.501 1.00 88.50 90 LEU A C 1
ATOM 715 O O . LEU A 1 90 ? -11.465 -14.236 -3.699 1.00 88.50 90 LEU A O 1
ATOM 719 N N . ARG A 1 91 ? -10.205 -13.401 -2.031 1.00 88.56 91 ARG A N 1
ATOM 720 C CA . ARG A 1 91 ? -9.336 -12.589 -2.882 1.00 88.56 91 ARG A CA 1
ATOM 721 C C . ARG A 1 91 ? -8.571 -13.445 -3.878 1.00 88.56 91 ARG A C 1
ATOM 723 O O . ARG A 1 91 ? -8.529 -13.110 -5.055 1.00 88.56 91 ARG A O 1
ATOM 730 N N . THR A 1 92 ? -7.973 -14.532 -3.408 1.00 90.75 92 THR A N 1
ATOM 731 C CA . THR A 1 92 ? -7.199 -15.447 -4.249 1.00 90.75 92 THR A CA 1
ATOM 732 C C . THR A 1 92 ? -8.088 -16.014 -5.358 1.00 90.75 92 THR A C 1
ATOM 734 O O . THR A 1 92 ? -7.739 -15.924 -6.532 1.00 90.75 92 THR A O 1
ATOM 737 N N . ILE A 1 93 ? -9.294 -16.476 -5.010 1.00 94.69 93 ILE A N 1
ATOM 738 C CA . ILE A 1 93 ? -10.281 -16.981 -5.975 1.00 94.69 93 ILE A CA 1
ATOM 739 C C . ILE A 1 93 ? -10.691 -15.891 -6.974 1.00 94.69 93 ILE A C 1
ATOM 741 O O . ILE A 1 93 ? -10.690 -16.134 -8.181 1.00 94.69 93 ILE A O 1
ATOM 745 N N . MET A 1 94 ? -11.018 -14.689 -6.495 1.00 85.38 94 MET A N 1
ATOM 746 C CA . MET A 1 94 ? -11.440 -13.569 -7.340 1.00 85.38 94 MET A CA 1
ATOM 747 C C . MET A 1 94 ? -10.342 -13.142 -8.320 1.00 85.38 94 MET A C 1
ATOM 749 O O . MET A 1 94 ? -10.646 -12.901 -9.483 1.00 85.38 94 MET A O 1
ATOM 753 N N . ILE A 1 95 ? -9.079 -13.067 -7.884 1.00 88.81 95 ILE A N 1
ATOM 754 C CA . ILE A 1 95 ? -7.951 -12.688 -8.748 1.00 88.81 95 ILE A CA 1
ATOM 755 C C . ILE A 1 95 ? -7.737 -13.738 -9.842 1.00 88.81 95 ILE A C 1
ATOM 757 O O . ILE A 1 95 ? -7.648 -13.365 -11.008 1.00 88.81 95 ILE A O 1
ATOM 761 N N . PHE A 1 96 ? -7.699 -15.030 -9.495 1.00 91.94 96 PHE A N 1
ATOM 762 C CA . PHE A 1 96 ? -7.520 -16.102 -10.484 1.00 91.94 96 PHE A CA 1
ATOM 763 C C . PHE A 1 96 ? -8.692 -16.196 -11.464 1.00 91.94 96 PHE A C 1
ATOM 765 O O . PHE A 1 96 ? -8.492 -16.357 -12.665 1.00 91.94 96 PHE A O 1
ATOM 772 N N . THR A 1 97 ? -9.920 -16.060 -10.965 1.00 90.31 97 THR A N 1
ATOM 773 C CA . THR A 1 97 ? -11.119 -16.079 -11.815 1.00 90.31 97 THR A CA 1
ATOM 774 C C . THR A 1 97 ? -11.166 -14.843 -12.710 1.00 90.31 97 THR A C 1
ATOM 776 O O . THR A 1 97 ? -11.472 -14.949 -13.893 1.00 90.31 97 THR A O 1
ATOM 779 N N . GLY A 1 98 ? -10.830 -13.671 -12.165 1.00 85.06 98 GLY A N 1
ATOM 780 C CA . GLY A 1 98 ? -10.796 -12.408 -12.893 1.00 85.06 98 GLY A CA 1
ATOM 781 C C . GLY A 1 98 ? -9.738 -12.396 -13.993 1.00 85.06 98 GLY A C 1
ATOM 782 O O . GLY A 1 98 ? -10.055 -12.022 -15.118 1.00 85.06 98 GLY A O 1
ATOM 783 N N . SER A 1 99 ? -8.513 -12.855 -13.714 1.00 86.25 99 SER A N 1
ATOM 784 C CA . SER A 1 99 ? -7.452 -12.925 -14.727 1.00 86.25 99 SER A CA 1
ATOM 785 C C . SER A 1 99 ? -7.805 -13.888 -15.861 1.00 86.25 99 SER A C 1
ATOM 787 O O . SER A 1 99 ? -7.588 -13.568 -17.029 1.00 86.25 99 SER A O 1
ATOM 789 N N . TRP A 1 100 ? -8.422 -15.027 -15.535 1.00 87.06 100 TRP A N 1
ATOM 790 C CA . TRP A 1 100 ? -8.908 -15.975 -16.532 1.00 87.06 100 TRP A CA 1
ATOM 791 C C . TRP A 1 100 ? -10.050 -15.392 -17.376 1.00 87.06 100 TRP A C 1
ATOM 793 O O . TRP A 1 100 ? -10.019 -15.491 -18.601 1.00 87.06 100 TRP A O 1
ATOM 803 N N . LEU A 1 101 ? -11.017 -14.714 -16.751 1.00 85.56 101 LEU A N 1
ATOM 804 C CA . LEU A 1 101 ? -12.160 -14.121 -17.448 1.00 85.56 101 LEU A CA 1
ATOM 805 C C . LEU A 1 101 ? -11.747 -12.981 -18.393 1.00 85.56 101 LEU A C 1
ATOM 807 O O . LEU A 1 101 ? -12.260 -12.891 -19.508 1.00 85.56 101 LEU A O 1
ATOM 811 N N . ILE A 1 102 ? -10.794 -12.143 -17.972 1.00 84.50 102 ILE A N 1
ATOM 812 C CA . ILE A 1 102 ? -10.250 -11.055 -18.797 1.00 84.50 102 ILE A CA 1
ATOM 813 C C . ILE A 1 102 ? -9.518 -11.618 -20.018 1.00 84.50 102 ILE A C 1
ATOM 815 O O . ILE A 1 102 ? -9.684 -11.081 -21.103 1.00 84.50 102 ILE A O 1
ATOM 819 N N . SER A 1 103 ? -8.801 -12.741 -19.880 1.00 81.19 103 SER A N 1
ATOM 820 C CA . SER A 1 103 ? -8.062 -13.358 -20.996 1.00 81.19 103 SER A CA 1
ATOM 821 C C . SER A 1 103 ? -8.938 -13.813 -22.174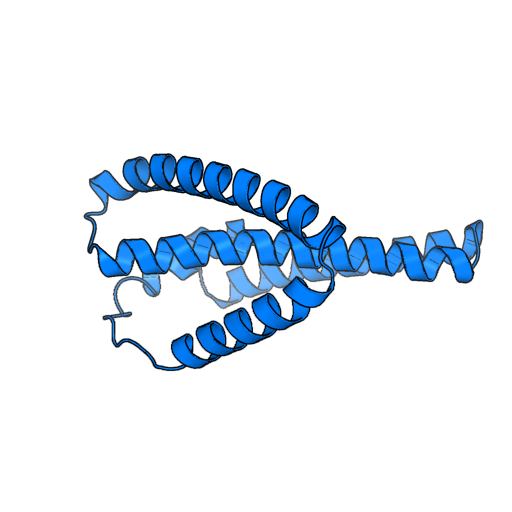 1.00 81.19 103 SER A C 1
ATOM 823 O O . SER A 1 103 ? -8.420 -14.056 -23.260 1.00 81.19 103 SER A O 1
ATOM 825 N N . GLN A 1 104 ? -10.248 -13.970 -21.957 1.00 83.00 104 GLN A N 1
ATOM 826 C CA . GLN A 1 104 ? -11.208 -14.410 -22.974 1.00 83.00 104 GLN A CA 1
ATOM 827 C C . GLN A 1 104 ? -12.104 -13.273 -23.482 1.00 83.00 104 GLN A C 1
ATOM 829 O O . GLN A 1 104 ? -12.598 -13.341 -24.606 1.00 83.00 104 GLN A O 1
ATOM 834 N N . PHE A 1 105 ? -12.336 -12.235 -22.672 1.00 82.62 105 PHE A N 1
ATOM 835 C CA . PHE A 1 105 ? -13.289 -11.171 -22.984 1.00 82.62 105 PHE A CA 1
ATOM 836 C C . PHE A 1 105 ? -12.737 -9.796 -22.604 1.00 82.62 105 PHE A C 1
ATOM 838 O O . PHE A 1 105 ? -13.142 -9.216 -21.600 1.00 82.62 105 PHE A O 1
ATOM 845 N N . ASP A 1 106 ? -11.882 -9.216 -23.446 1.00 79.88 106 ASP A N 1
ATOM 846 C CA . ASP A 1 106 ? -11.296 -7.889 -23.194 1.00 79.88 106 ASP A CA 1
ATOM 847 C C . ASP A 1 106 ? -12.351 -6.773 -23.058 1.00 79.88 106 ASP A C 1
ATOM 849 O O . ASP A 1 106 ? -12.154 -5.811 -22.318 1.00 79.88 106 ASP A O 1
ATOM 853 N N . TRP A 1 107 ? -13.530 -6.914 -23.685 1.00 85.88 107 TRP A N 1
ATOM 854 C CA . TRP A 1 107 ? -14.654 -5.981 -23.495 1.00 85.88 107 TRP A CA 1
ATOM 855 C C . TRP A 1 107 ? -15.122 -5.920 -22.029 1.00 85.88 107 TRP A C 1
ATOM 857 O O . TRP A 1 107 ? -15.579 -4.873 -21.560 1.00 85.88 107 TRP A O 1
ATOM 867 N N . ILE A 1 108 ? -15.006 -7.025 -21.278 1.00 84.31 108 ILE A N 1
ATOM 868 C CA . ILE A 1 108 ? -15.462 -7.113 -19.884 1.00 84.31 108 ILE A CA 1
ATOM 869 C C . ILE A 1 108 ? -14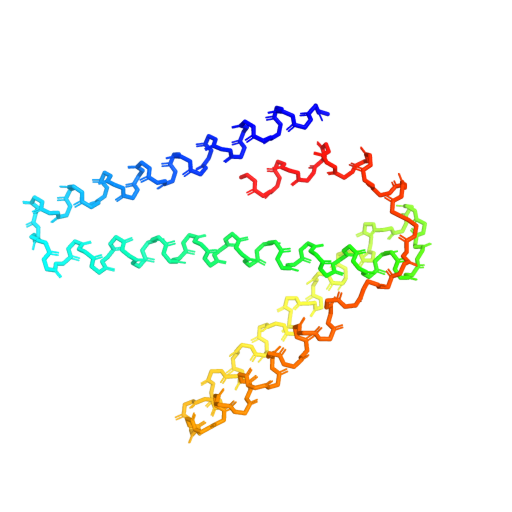.745 -6.086 -18.998 1.00 84.31 108 ILE A C 1
ATOM 871 O O . ILE A 1 108 ? -15.349 -5.591 -18.047 1.00 84.31 108 ILE A O 1
ATOM 875 N N . LEU A 1 109 ? -13.505 -5.704 -19.341 1.00 83.50 109 LEU A N 1
ATOM 876 C CA . LEU A 1 109 ? -12.733 -4.687 -18.622 1.00 83.50 109 LEU A CA 1
ATOM 877 C C . LEU A 1 109 ? -13.447 -3.336 -18.594 1.00 83.50 109 LEU A C 1
ATOM 879 O O . LEU A 1 109 ? -13.445 -2.672 -17.559 1.00 83.50 109 LEU A O 1
ATOM 883 N N . TYR A 1 110 ? -14.103 -2.938 -19.685 1.00 87.69 110 TYR A N 1
ATOM 884 C CA . TYR A 1 110 ? -14.833 -1.671 -19.730 1.00 87.69 110 TYR A CA 1
ATOM 885 C C . TYR A 1 110 ? -16.067 -1.696 -18.823 1.00 87.69 110 TYR A C 1
ATOM 887 O O . TYR A 1 110 ? -16.336 -0.724 -18.118 1.00 87.69 110 TYR A O 1
ATOM 895 N N . ILE A 1 111 ? -16.781 -2.825 -18.781 1.00 88.31 111 ILE A N 1
ATOM 896 C CA . ILE A 1 111 ? -17.942 -3.011 -17.898 1.00 88.31 111 ILE A CA 1
ATOM 897 C C . ILE A 1 111 ? -17.501 -3.020 -16.432 1.00 88.31 111 ILE A C 1
ATOM 899 O O . ILE A 1 111 ? -18.078 -2.309 -15.608 1.00 88.31 111 ILE A O 1
ATOM 903 N N . PHE A 1 112 ? -16.461 -3.790 -16.104 1.00 84.75 112 PHE A N 1
ATOM 904 C CA . PHE A 1 112 ? -15.932 -3.881 -14.744 1.00 84.75 112 PHE A CA 1
ATOM 905 C C . PHE A 1 112 ? -15.372 -2.534 -14.273 1.00 84.75 112 PHE A C 1
ATOM 907 O O . PHE A 1 112 ? -15.638 -2.117 -13.148 1.00 84.75 112 PHE A O 1
ATOM 914 N N . GLY A 1 113 ? -14.667 -1.811 -15.146 1.00 85.69 113 GLY A N 1
ATOM 915 C CA . GLY A 1 113 ? -14.167 -0.464 -14.876 1.00 85.69 113 GLY A CA 1
ATOM 916 C C . GLY A 1 113 ? -15.289 0.544 -14.619 1.00 85.69 113 GLY A C 1
ATOM 917 O O . GLY A 1 113 ? -15.228 1.297 -13.646 1.00 85.69 113 GLY A O 1
ATOM 918 N N . ALA A 1 114 ? -16.354 0.522 -15.428 1.00 90.69 114 ALA A N 1
ATOM 919 C CA . ALA A 1 114 ? -17.527 1.371 -15.220 1.00 90.69 114 ALA A CA 1
ATOM 920 C C . ALA A 1 114 ? -18.249 1.045 -13.900 1.00 90.69 114 ALA A C 1
ATOM 922 O O . ALA A 1 114 ? -18.616 1.952 -13.148 1.00 90.69 114 ALA A O 1
ATOM 923 N N . PHE A 1 115 ? -18.404 -0.242 -13.582 1.00 89.12 115 PHE A N 1
ATOM 924 C CA . PHE A 1 115 ? -18.983 -0.694 -12.319 1.00 89.12 115 PHE A CA 1
ATOM 925 C C . PHE A 1 115 ? -18.152 -0.236 -11.110 1.00 89.12 115 PHE A C 1
ATOM 927 O O . PHE A 1 115 ? -18.711 0.320 -10.163 1.00 89.12 115 PHE A O 1
ATOM 934 N N . LEU A 1 116 ? -16.824 -0.385 -11.168 1.00 84.25 116 LEU A N 1
ATOM 935 C CA . LEU A 1 116 ? -15.907 0.051 -10.111 1.00 84.25 116 LEU A CA 1
ATOM 936 C C . LEU A 1 116 ? -15.978 1.562 -9.875 1.00 84.25 116 LEU A C 1
ATOM 938 O O . LEU A 1 116 ? -16.084 1.991 -8.722 1.00 84.25 116 LEU A O 1
ATOM 942 N N . LEU A 1 117 ? -15.985 2.365 -10.945 1.00 85.94 117 LEU A N 1
ATOM 943 C CA . LEU A 1 117 ? -16.164 3.818 -10.858 1.00 85.94 117 LEU A CA 1
ATOM 944 C C . LEU A 1 117 ? -17.494 4.181 -10.193 1.00 85.94 117 LEU A C 1
ATOM 946 O O . LEU A 1 117 ? -17.522 5.030 -9.303 1.00 85.94 117 LEU A O 1
ATOM 950 N N . PHE A 1 118 ? -18.585 3.506 -10.561 1.00 89.75 118 PHE A N 1
ATOM 951 C CA . PHE A 1 118 ? -19.892 3.723 -9.945 1.00 89.75 118 PHE A CA 1
ATOM 952 C C . PHE A 1 118 ? -19.881 3.422 -8.437 1.00 89.75 118 PHE A C 1
ATOM 954 O O . PHE A 1 118 ? -20.324 4.251 -7.636 1.00 89.75 118 PHE A O 1
ATOM 961 N N . THR A 1 119 ? -19.330 2.278 -8.018 1.00 80.94 119 THR A N 1
ATOM 962 C CA . THR A 1 119 ? -19.196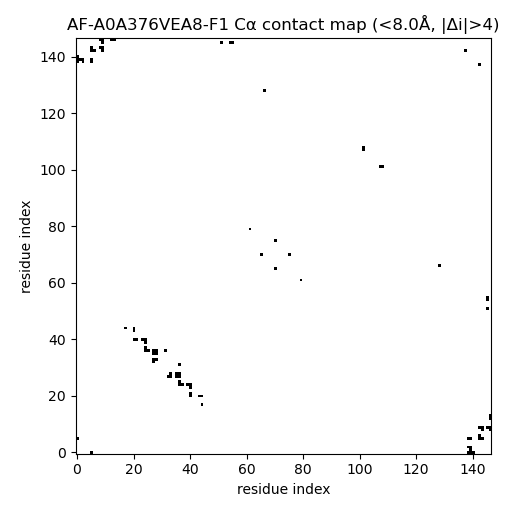 1.945 -6.589 1.00 80.94 119 THR A CA 1
ATOM 963 C C . THR A 1 119 ? -18.272 2.903 -5.838 1.00 80.94 119 THR A C 1
ATOM 965 O O . THR A 1 119 ? -18.599 3.299 -4.719 1.00 80.94 119 THR A O 1
ATOM 968 N N . GLY A 1 120 ? -17.170 3.338 -6.456 1.00 79.44 120 GLY A N 1
ATOM 969 C CA . GLY A 1 120 ? -16.248 4.314 -5.873 1.00 79.44 120 GLY A CA 1
ATOM 970 C C . GLY A 1 120 ? -16.913 5.672 -5.638 1.00 79.44 120 GLY A C 1
ATOM 971 O O . GLY A 1 120 ? -16.785 6.251 -4.560 1.00 79.44 120 GLY A O 1
ATOM 972 N N . VAL A 1 121 ? -17.709 6.150 -6.600 1.00 84.38 121 VAL A N 1
ATOM 973 C CA . VAL A 1 121 ? -18.490 7.390 -6.455 1.00 84.38 121 VAL A CA 1
ATOM 974 C C . VAL A 1 121 ? -19.570 7.243 -5.385 1.00 84.38 121 VAL A C 1
ATOM 976 O O . VAL A 1 121 ? -19.753 8.152 -4.579 1.00 84.38 121 VAL A O 1
ATOM 979 N N . LYS A 1 122 ? -20.251 6.095 -5.307 1.00 75.88 122 LYS A N 1
ATOM 980 C CA . LYS A 1 122 ? -21.272 5.845 -4.277 1.00 75.88 122 LYS A CA 1
ATOM 981 C C . LYS A 1 122 ? -20.696 5.906 -2.858 1.00 75.88 122 LYS A C 1
ATOM 983 O O . LYS A 1 122 ? -21.367 6.367 -1.938 1.00 75.88 122 LYS A O 1
ATOM 988 N N . MET A 1 123 ? -19.446 5.488 -2.684 1.00 67.75 123 MET A N 1
ATOM 989 C CA . MET A 1 123 ? -18.762 5.498 -1.391 1.00 67.75 123 MET A CA 1
ATOM 990 C C . MET A 1 123 ? -18.326 6.902 -0.933 1.00 67.75 123 MET A C 1
ATOM 992 O O . MET A 1 123 ? -18.044 7.102 0.247 1.00 67.75 123 MET A O 1
ATOM 996 N N . ARG A 1 124 ? -18.343 7.906 -1.825 1.00 68.19 124 ARG A N 1
ATOM 997 C CA . ARG A 1 124 ? -18.138 9.322 -1.468 1.00 68.19 124 ARG A CA 1
ATOM 998 C C . ARG A 1 124 ? -19.247 9.869 -0.559 1.00 68.19 124 ARG A C 1
ATOM 1000 O O . ARG A 1 124 ? -19.035 10.904 0.071 1.00 68.19 124 ARG A O 1
ATOM 1007 N N . TRP A 1 125 ? -20.410 9.220 -0.460 1.00 64.81 125 TRP A N 1
ATOM 1008 C CA . TRP A 1 125 ? -21.424 9.618 0.518 1.00 64.81 125 TRP A CA 1
ATOM 1009 C C . TRP A 1 125 ? -21.049 9.110 1.918 1.00 64.81 125 TRP A C 1
ATOM 1011 O O . TRP A 1 125 ? -21.056 7.900 2.149 1.00 64.81 125 TRP A O 1
ATOM 1021 N N . PRO A 1 126 ? -20.727 10.003 2.874 1.00 49.09 126 PRO A N 1
ATOM 1022 C CA . PRO A 1 126 ? -20.305 9.586 4.201 1.00 49.09 126 PRO A CA 1
ATOM 1023 C C . PRO A 1 126 ? -21.490 8.982 4.961 1.00 49.09 126 PRO A C 1
ATOM 1025 O O . PRO A 1 126 ? -22.437 9.680 5.329 1.00 49.09 126 PRO A O 1
ATOM 1028 N N . MET A 1 127 ? -21.418 7.684 5.250 1.00 49.44 127 MET A N 1
ATOM 1029 C CA . MET A 1 127 ? -22.247 7.076 6.284 1.00 49.44 127 MET A CA 1
ATOM 1030 C C . MET A 1 127 ? -21.695 7.530 7.642 1.00 49.44 127 MET A C 1
ATOM 1032 O O . MET A 1 127 ? -20.578 7.184 8.020 1.00 49.44 127 MET A O 1
ATOM 1036 N N . LYS A 1 128 ? -22.441 8.386 8.349 1.00 44.25 128 LYS A N 1
ATOM 1037 C CA . LYS A 1 128 ? -22.050 8.917 9.664 1.00 44.25 128 LYS A CA 1
ATOM 1038 C C . LYS A 1 128 ? -21.978 7.776 10.688 1.00 44.25 128 LYS A C 1
ATOM 1040 O O . LYS A 1 128 ? -23.005 7.359 11.213 1.00 44.25 128 LYS A O 1
ATOM 1045 N N . MET A 1 129 ? -20.773 7.304 11.003 1.00 43.31 129 MET A N 1
ATOM 1046 C CA . MET A 1 129 ? -20.500 6.394 12.123 1.00 43.31 129 MET A CA 1
ATOM 1047 C C . MET A 1 129 ? -19.561 7.078 13.122 1.00 43.31 129 MET A C 1
ATOM 1049 O O . MET A 1 129 ? -18.599 7.735 12.735 1.00 43.31 129 MET A O 1
ATOM 1053 N N . ASN A 1 130 ? -19.880 6.973 14.417 1.00 44.44 130 ASN A N 1
ATOM 1054 C CA . ASN A 1 130 ? -19.189 7.656 15.517 1.00 44.44 130 ASN A CA 1
ATOM 1055 C C . ASN A 1 130 ? -17.684 7.296 15.576 1.00 44.44 130 ASN A C 1
ATOM 1057 O O . ASN A 1 130 ? -17.279 6.293 16.156 1.00 44.44 130 ASN A O 1
ATOM 1061 N N . GLN A 1 131 ? -16.858 8.164 14.985 1.00 54.84 131 GLN A N 1
ATOM 1062 C CA . GLN A 1 131 ? -15.417 8.014 14.717 1.00 54.84 131 GLN A CA 1
ATOM 1063 C C . GLN A 1 131 ? -14.485 8.284 15.920 1.00 54.84 131 GLN A C 1
ATOM 1065 O O . GLN A 1 131 ? -13.269 8.086 15.828 1.00 54.84 131 GLN A O 1
ATOM 1070 N N . ALA A 1 132 ? -15.017 8.730 17.061 1.00 43.34 132 ALA A N 1
ATOM 1071 C CA . ALA A 1 132 ? -14.208 9.268 18.160 1.00 43.34 132 ALA A CA 1
ATOM 1072 C C . ALA A 1 132 ? -13.470 8.206 19.007 1.00 43.34 132 ALA A C 1
ATOM 1074 O O . ALA A 1 132 ? -12.398 8.490 19.535 1.00 43.34 132 ALA A O 1
ATOM 1075 N N . LEU A 1 133 ? -13.981 6.972 19.108 1.00 46.75 133 LEU A N 1
ATOM 1076 C CA . LEU A 1 133 ? -13.346 5.907 19.910 1.00 46.75 133 LEU A CA 1
ATOM 1077 C C . LEU A 1 133 ? -12.341 5.054 19.115 1.00 46.75 133 LEU A C 1
ATOM 1079 O O . LEU A 1 133 ? -11.453 4.438 19.705 1.00 46.75 133 LEU A O 1
ATOM 1083 N N . ALA A 1 134 ? -12.441 5.041 17.782 1.00 49.69 134 ALA A N 1
ATOM 1084 C CA . ALA A 1 134 ? -11.491 4.346 16.916 1.00 49.69 134 ALA A CA 1
ATOM 1085 C C . ALA A 1 134 ? -10.213 5.180 16.700 1.00 49.69 134 ALA A C 1
ATOM 1087 O O . ALA A 1 134 ? -9.106 4.671 16.806 1.00 49.69 134 ALA A O 1
ATOM 1088 N N . THR A 1 135 ? -10.315 6.492 16.501 1.00 51.81 135 THR A N 1
ATOM 1089 C CA . THR A 1 135 ? -9.172 7.301 16.036 1.00 51.81 135 THR A CA 1
ATOM 1090 C C . THR A 1 135 ? -7.982 7.364 17.021 1.00 51.81 135 THR A C 1
ATOM 1092 O O . THR A 1 135 ? -6.828 7.375 16.586 1.00 51.81 135 THR A O 1
ATOM 1095 N N . SER A 1 136 ? -8.213 7.329 18.342 1.00 44.34 136 SER A N 1
ATOM 1096 C CA . SER A 1 136 ? -7.154 7.506 19.359 1.00 44.34 136 SER A CA 1
ATOM 1097 C C . SER A 1 136 ? -6.289 6.262 19.617 1.00 44.34 136 SER A C 1
ATOM 1099 O O . SER A 1 136 ? -5.089 6.389 19.860 1.00 44.34 136 SER A O 1
ATOM 1101 N N . ARG A 1 137 ? -6.854 5.049 19.526 1.00 50.38 137 ARG A N 1
ATOM 1102 C CA . ARG A 1 137 ? -6.107 3.779 19.685 1.00 50.38 137 ARG A CA 1
ATOM 1103 C C . ARG A 1 137 ? -5.442 3.303 18.391 1.00 50.38 137 ARG A C 1
ATOM 1105 O O . ARG A 1 137 ? -4.489 2.531 18.444 1.00 50.38 137 ARG A O 1
ATOM 1112 N N . TRP A 1 138 ? -5.929 3.765 17.242 1.00 49.53 138 TRP A N 1
ATOM 1113 C CA . TRP A 1 138 ? -5.535 3.274 15.920 1.00 49.53 138 TRP A CA 1
ATOM 1114 C C . TRP A 1 138 ? -4.239 3.873 15.387 1.00 49.53 138 TRP A C 1
ATOM 1116 O O . TRP A 1 138 ? -3.371 3.149 14.900 1.00 49.53 138 TRP A O 1
ATOM 1126 N N . CYS A 1 139 ? -4.071 5.180 15.546 1.00 49.12 139 CYS A N 1
ATOM 1127 C CA . CYS A 1 139 ? -2.904 5.882 15.031 1.00 49.12 139 CYS A CA 1
ATOM 1128 C C . CYS A 1 139 ? -1.573 5.436 15.659 1.00 49.12 139 CYS A C 1
ATOM 1130 O O . CYS A 1 139 ? -0.518 5.566 15.046 1.00 49.12 139 CYS A O 1
ATOM 1132 N N . ALA A 1 140 ? -1.611 4.906 16.884 1.00 49.28 140 ALA A N 1
ATOM 1133 C CA . ALA A 1 140 ? -0.414 4.535 17.630 1.00 49.28 140 ALA A CA 1
ATOM 1134 C C . ALA A 1 140 ? 0.063 3.092 17.388 1.00 49.28 140 ALA A C 1
ATOM 1136 O O . ALA A 1 140 ? 1.235 2.823 17.628 1.00 49.28 140 ALA A O 1
ATOM 1137 N N . GLY A 1 141 ? -0.819 2.175 16.970 1.00 46.38 141 GLY A N 1
ATOM 1138 C CA . GLY A 1 141 ? -0.506 0.740 16.886 1.00 46.38 141 GLY A CA 1
ATOM 1139 C C . GLY A 1 141 ? -0.237 0.219 15.474 1.00 46.38 141 GLY A C 1
ATOM 1140 O O . GLY A 1 141 ? 0.611 -0.647 15.298 1.00 46.38 141 GLY A O 1
ATOM 1141 N N . TYR A 1 142 ? -0.929 0.754 14.463 1.00 49.72 142 TYR A N 1
ATOM 1142 C CA . TYR A 1 142 ? -0.939 0.170 13.112 1.00 49.72 142 TYR A CA 1
ATOM 1143 C C . TYR A 1 142 ? -0.167 0.980 12.065 1.00 49.72 142 TYR A C 1
ATOM 1145 O O . TYR A 1 142 ? 0.147 0.453 11.003 1.00 49.72 142 TYR A O 1
ATOM 1153 N N . ALA A 1 143 ? 0.232 2.219 12.377 1.00 47.84 143 ALA A N 1
ATOM 1154 C CA . ALA A 1 143 ? 1.129 2.998 11.520 1.00 47.84 143 ALA A CA 1
ATOM 1155 C C . ALA A 1 143 ? 2.525 2.356 11.373 1.00 47.84 143 ALA A C 1
ATOM 1157 O O . ALA A 1 143 ? 3.211 2.599 10.389 1.00 47.84 143 ALA A O 1
ATOM 1158 N N . VAL A 1 144 ? 2.914 1.495 12.321 1.00 48.75 144 VAL A N 1
ATOM 1159 C CA . VAL A 1 144 ? 4.142 0.684 12.261 1.00 48.75 144 VAL A CA 1
ATOM 1160 C C . VAL A 1 144 ? 3.983 -0.542 11.350 1.00 48.75 144 VAL A C 1
ATOM 1162 O O . VAL A 1 144 ? 4.972 -1.043 10.848 1.00 48.75 144 VAL A O 1
ATOM 1165 N N . ILE A 1 145 ? 2.757 -1.020 11.105 1.00 48.88 145 ILE A N 1
ATOM 1166 C CA . ILE A 1 145 ? 2.499 -2.224 10.289 1.00 48.88 145 ILE A CA 1
ATOM 1167 C C . ILE A 1 145 ? 2.408 -1.888 8.788 1.00 48.88 145 ILE A C 1
ATOM 1169 O O . ILE A 1 145 ? 2.622 -2.754 7.948 1.00 48.88 145 ILE A O 1
ATOM 1173 N N . CYS A 1 146 ? 2.110 -0.632 8.434 1.00 44.00 146 CYS A N 1
ATOM 1174 C CA . CYS A 1 146 ? 2.193 -0.142 7.049 1.00 44.00 146 CYS A CA 1
ATOM 1175 C C . CYS A 1 146 ? 3.552 0.490 6.693 1.00 44.00 146 CYS A C 1
ATOM 1177 O O . CYS A 1 146 ? 3.806 0.721 5.505 1.00 44.00 146 CYS A O 1
ATOM 1179 N N . ALA A 1 147 ? 4.406 0.755 7.689 1.00 41.59 147 ALA A N 1
ATOM 1180 C CA . ALA A 1 147 ? 5.797 1.160 7.496 1.00 41.59 147 ALA A CA 1
ATOM 1181 C C . ALA A 1 147 ? 6.621 -0.041 7.011 1.00 41.59 147 ALA A C 1
ATOM 1183 O O . ALA A 1 147 ? 6.617 -1.072 7.711 1.00 41.59 147 ALA A O 1
#

Radius of gyration: 19.94 Å; Cα contacts (8 Å, |Δi|>4): 49; chains: 1; bounding box: 48×30×47 Å

Solvent-accessible surface area (backbone atoms only — not comparable to full-atom values): 8302 Å² total; per-residue (Å²): 101,60,69,70,58,43,50,49,53,32,50,50,51,52,50,51,53,51,50,49,43,52,51,50,28,58,51,30,40,74,76,69,30,60,88,52,18,54,64,51,36,49,50,51,52,51,50,54,50,47,56,55,50,56,53,52,56,55,55,51,55,52,52,54,50,46,66,71,66,68,62,60,78,90,51,46,68,62,54,48,51,58,47,52,54,50,50,52,52,54,48,52,53,50,51,57,51,48,57,56,51,45,78,76,34,68,71,52,54,58,56,52,50,52,50,50,52,52,55,56,59,61,62,69,59,80,78,92,64,92,58,77,78,55,58,74,68,45,60,49,65,49,45,67,73,79,73

Sequence (147 aa):
MTMKQAAAWSLVWVTLSLLFNAAFWWYLVQTEGRAVADPQALAFLTGYLIEKSLAVDNVFVWLMLFSYFSVPAALQRRVLVYGVLGAIVLRTIMIFTGSWLISQFDWILYIFGAFLLFTGVKMRWPMKMNQALATSRWCAGYAVICA

pLDDT: mean 76.98, std 14.41, range [41.59, 94.69]

Organism: Escherichia coli (NCBI:txid562)

InterPro domains:
  IPR005496 Integral membrane protein TerC [PF03741] (46-128)

Mean predicted aligned error: 11.07 Å

Foldseek 3Di:
DDLVVLVVVLVVVVVVQVVVLVVQLVVCCVPPNNVVSVVVSVVSVVVVVCVLVVVVVLVVVLVVVCLVVVDDPVCSVVCSVVVSVVVVVVVVVCVVVVVVVCVVCVVVCVVVVVVVVVVVVVPVPDPDGDCPVVPPVPSPPCSVVSD